Protein AF-A0A3D3S5L3-F1 (afdb_monomer)

Sequen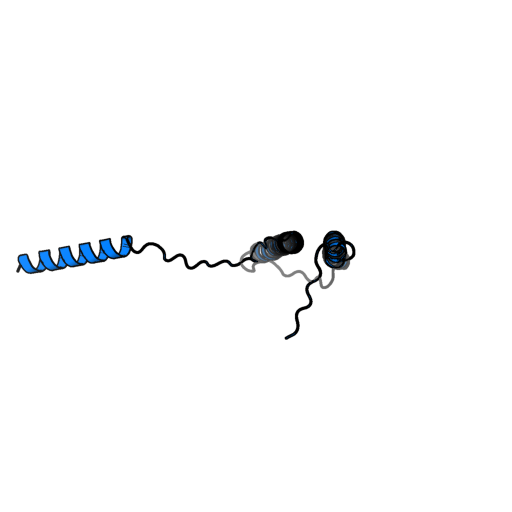ce (130 aa):
MALQKNRLMRGLLALSAGGLCAGTAQAGYEMNLVRGVTDASRTAYDLHMISLWVCVVIGVVVFGAMFYALFAFRKSRGAVAANFHENTTVEVIWTAIPVLILIAMAAPATKALLTLEDTSNSELTIKVTG

Solvent-accessible surface area (backbone atoms only — not comparable to full-atom values): 8184 Å² total; per-residue (Å²): 120,70,71,62,55,55,54,52,52,51,51,52,51,54,53,55,54,52,62,73,65,59,68,80,81,75,68,87,77,72,88,64,83,79,83,44,94,48,71,67,39,40,53,52,47,53,53,48,52,54,53,50,50,52,52,50,54,52,46,52,53,53,52,48,54,51,51,49,48,56,71,69,58,31,65,94,74,70,46,74,89,76,96,75,92,79,54,70,68,60,53,51,50,66,53,49,52,60,53,53,54,52,57,63,54,45,56,65,52,52,53,50,51,56,62,69,68,62,68,88,85,67,92,75,89,84,88,86,82,134

Foldseek 3Di:
DVVVVVVVVVVVVVVVVVVVPPPPPPDPPPVADDQDPDPLSVLVRVLVVVVVVVVVVVVCVVVVVVVCCCVPQDVVVVRDDDPDDDDVVVVCVVVVVVVVVVVVSVVSVVVSVVVVPPPPDDPDDDDDDD

Radius of gyration: 29.29 Å; Cα contacts (8 Å, |Δi|>4): 22; chains: 1; bounding box: 85×25×69 Å

Secondary structure (DSSP, 8-state):
-HHHHHHHHHHHHHHHHHHHT----------S----SSHHHHHHHHHHHHHHHHHHHHHHHHHHHHHHHHHHS-GGGTPPPP-----HHHHHHHHHHHHHHHHHHHHHHHHHHHHHH--TT-S-------

Structure (mmCIF, N/CA/C/O backbone):
data_AF-A0A3D3S5L3-F1
#
_entry.id   AF-A0A3D3S5L3-F1
#
loop_
_atom_site.group_PDB
_atom_site.id
_atom_site.type_symbol
_atom_site.label_atom_id
_atom_site.label_alt_id
_atom_site.label_comp_id
_atom_site.label_asym_id
_atom_site.label_entity_id
_atom_site.label_seq_id
_atom_site.pdbx_PDB_ins_code
_atom_site.Cartn_x
_atom_site.Cartn_y
_atom_site.Cartn_z
_atom_site.occupancy
_atom_site.B_iso_or_equiv
_atom_site.auth_seq_id
_atom_site.auth_comp_id
_atom_site.auth_asym_id
_atom_site.auth_atom_id
_atom_site.pdbx_PDB_model_num
ATOM 1 N N . MET A 1 1 ? -58.295 7.823 -37.708 1.00 61.47 1 MET A N 1
ATOM 2 C CA . MET A 1 1 ? -57.509 7.968 -36.456 1.00 61.47 1 MET A CA 1
ATOM 3 C C . MET A 1 1 ? -56.551 6.793 -36.175 1.00 61.47 1 MET A C 1
ATOM 5 O O . MET A 1 1 ? -55.460 7.034 -35.678 1.00 61.47 1 MET A O 1
ATOM 9 N N . ALA A 1 2 ? -56.878 5.540 -36.535 1.00 58.53 2 ALA A N 1
ATOM 10 C CA . ALA A 1 2 ? -56.032 4.361 -36.259 1.00 58.53 2 ALA A CA 1
ATOM 1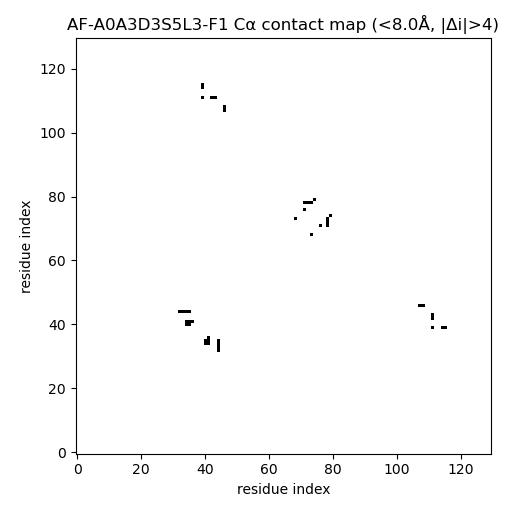1 C C . ALA A 1 2 ? -54.676 4.310 -37.010 1.00 58.53 2 ALA A C 1
ATOM 13 O O . ALA A 1 2 ? -53.688 3.811 -36.474 1.00 58.53 2 ALA A O 1
ATOM 14 N N . LEU A 1 3 ? -54.593 4.878 -38.221 1.00 60.19 3 LEU A N 1
ATOM 15 C CA . LEU A 1 3 ? -53.369 4.870 -39.041 1.00 60.19 3 LEU A CA 1
ATOM 16 C C . LEU A 1 3 ? -52.226 5.725 -38.459 1.00 60.19 3 LEU A C 1
ATOM 18 O O . LEU A 1 3 ? -51.058 5.369 -38.605 1.00 60.19 3 LEU A O 1
ATOM 22 N N . GLN A 1 4 ? -52.539 6.814 -37.748 1.00 64.44 4 GLN A N 1
ATOM 23 C CA . GLN A 1 4 ? -51.530 7.675 -37.115 1.00 64.44 4 GLN A CA 1
ATOM 24 C C . GLN A 1 4 ? -50.886 6.988 -35.897 1.00 64.44 4 GLN A C 1
ATOM 26 O O . GLN A 1 4 ? -49.676 7.084 -35.697 1.00 64.44 4 GLN A O 1
ATOM 31 N N . LYS A 1 5 ? -51.678 6.212 -35.139 1.00 61.97 5 LYS A N 1
ATOM 32 C CA . LYS A 1 5 ? -51.230 5.448 -33.963 1.00 61.97 5 LYS A CA 1
ATOM 33 C C . LYS A 1 5 ? -50.216 4.356 -34.335 1.00 61.97 5 LYS A C 1
ATOM 35 O O . LYS A 1 5 ? -49.216 4.204 -33.645 1.00 61.97 5 LYS A O 1
ATOM 40 N N . ASN A 1 6 ? -50.406 3.670 -35.468 1.00 60.25 6 ASN A N 1
ATOM 41 C CA . ASN A 1 6 ? -49.464 2.650 -35.954 1.00 60.25 6 ASN A CA 1
ATOM 42 C C . ASN A 1 6 ? -48.138 3.229 -36.474 1.00 60.25 6 ASN A C 1
ATOM 44 O O . ASN A 1 6 ? -47.099 2.587 -36.331 1.00 60.25 6 ASN A O 1
ATOM 48 N N . ARG A 1 7 ? -48.144 4.439 -37.055 1.00 67.75 7 ARG A N 1
ATOM 49 C CA . ARG A 1 7 ? -46.906 5.124 -37.473 1.00 67.75 7 ARG A CA 1
ATOM 50 C C . ARG A 1 7 ? -46.095 5.603 -36.268 1.00 67.75 7 ARG A C 1
ATOM 52 O O . ARG A 1 7 ? -44.885 5.410 -36.249 1.00 67.75 7 ARG A O 1
ATOM 59 N N . LEU A 1 8 ? -46.769 6.134 -35.246 1.00 66.94 8 LEU A N 1
ATOM 60 C CA . LEU A 1 8 ? -46.158 6.496 -33.962 1.00 66.94 8 LEU A CA 1
ATOM 61 C C . LEU A 1 8 ? -45.586 5.274 -33.233 1.00 66.94 8 LEU A C 1
ATOM 63 O O . LEU A 1 8 ? -44.445 5.310 -32.794 1.00 66.94 8 LEU A O 1
ATOM 67 N N . MET A 1 9 ? -46.331 4.168 -33.173 1.00 65.69 9 MET A N 1
ATOM 68 C CA . MET A 1 9 ? -45.893 2.947 -32.488 1.00 65.69 9 MET A CA 1
ATOM 69 C C . MET A 1 9 ? -44.705 2.270 -33.187 1.00 65.69 9 MET A C 1
ATOM 71 O O . MET A 1 9 ? -43.799 1.787 -32.517 1.00 65.69 9 MET A O 1
ATOM 75 N N . ARG A 1 10 ? -44.653 2.302 -34.527 1.00 67.19 10 ARG A N 1
ATOM 76 C CA . ARG A 1 10 ? -43.485 1.853 -35.306 1.00 67.19 10 ARG A CA 1
ATOM 77 C C . ARG A 1 10 ? -42.269 2.762 -35.127 1.00 67.19 10 ARG A C 1
ATOM 79 O O . ARG A 1 10 ? -41.158 2.253 -35.044 1.00 67.19 10 ARG A O 1
ATOM 86 N N . GLY A 1 11 ? -42.477 4.077 -35.032 1.00 64.88 11 GLY A N 1
ATOM 87 C CA . GLY A 1 11 ? -41.413 5.039 -34.730 1.00 64.88 11 GLY A CA 1
ATOM 88 C C . GLY A 1 11 ? -40.828 4.843 -33.329 1.00 64.88 11 GLY A C 1
ATOM 89 O O . GLY A 1 11 ? -39.613 4.808 -33.180 1.00 64.88 11 GLY A O 1
ATOM 90 N N . LEU A 1 12 ? -41.683 4.623 -32.323 1.00 63.59 12 LEU A N 1
ATOM 91 C CA . LEU A 1 12 ? -41.264 4.300 -30.954 1.00 63.59 12 LEU A CA 1
ATOM 92 C C . LEU A 1 12 ? -40.529 2.955 -30.870 1.00 63.59 12 LEU A C 1
ATOM 94 O O . LEU A 1 12 ? -39.499 2.879 -30.203 1.00 63.59 12 LEU A O 1
ATOM 98 N N . LEU A 1 13 ? -40.996 1.922 -31.586 1.00 62.78 13 LEU A N 1
ATOM 99 C CA . LEU A 1 13 ? -40.286 0.641 -31.651 1.00 62.78 13 LEU A CA 1
ATOM 100 C C . LEU A 1 13 ? -38.905 0.788 -32.308 1.00 62.78 13 LEU A C 1
ATOM 102 O O . LEU A 1 13 ? -37.927 0.261 -31.785 1.00 62.78 13 LEU A O 1
ATOM 106 N N . ALA A 1 14 ? -38.805 1.536 -33.411 1.00 63.94 14 ALA A N 1
ATOM 107 C CA . ALA A 1 14 ? -37.536 1.776 -34.098 1.00 63.94 14 ALA A CA 1
ATOM 108 C C . ALA A 1 14 ? -36.543 2.579 -33.235 1.00 63.94 14 ALA A C 1
ATOM 110 O O . ALA A 1 14 ? -35.350 2.284 -33.244 1.00 63.94 14 ALA A O 1
ATOM 111 N N . LEU A 1 15 ? -37.032 3.536 -32.437 1.00 62.62 15 LEU A N 1
ATOM 112 C CA . LEU A 1 15 ? -36.206 4.313 -31.509 1.00 62.62 15 LEU A CA 1
ATOM 113 C C . LEU A 1 15 ? -35.706 3.456 -30.331 1.00 62.62 15 LEU A C 1
ATOM 115 O O . LEU A 1 15 ? -34.548 3.566 -29.937 1.00 62.62 15 LEU A O 1
ATOM 119 N N . SER A 1 16 ? -36.549 2.552 -29.816 1.00 61.03 16 SER A N 1
ATOM 120 C CA . SER A 1 16 ? -36.158 1.602 -28.765 1.00 61.03 16 SER A CA 1
ATOM 121 C C . SER A 1 16 ? -35.162 0.542 -29.256 1.00 61.03 16 SER A C 1
ATOM 123 O O . SER A 1 16 ? -34.225 0.208 -28.536 1.00 61.03 16 SER A O 1
ATOM 125 N N . ALA A 1 17 ? -35.298 0.075 -30.503 1.00 60.59 17 ALA A N 1
ATOM 126 C CA . ALA A 1 17 ? -34.361 -0.864 -31.119 1.00 60.59 17 ALA A CA 1
ATOM 127 C C . ALA A 1 17 ? -33.006 -0.205 -31.441 1.00 60.59 17 ALA A C 1
ATOM 129 O O . ALA A 1 17 ? -31.965 -0.821 -31.235 1.00 60.59 17 ALA A O 1
ATOM 130 N N . GLY A 1 18 ? -33.002 1.063 -31.872 1.00 59.88 18 GLY A N 1
ATOM 131 C CA . GLY A 1 18 ? -31.769 1.826 -32.097 1.00 59.88 18 GLY A CA 1
ATOM 132 C C . GLY A 1 18 ? -30.968 2.080 -30.814 1.00 59.88 18 GLY A C 1
ATOM 133 O O . GLY A 1 18 ? -29.743 2.011 -30.839 1.00 59.88 18 GLY A O 1
ATOM 134 N N . GLY A 1 19 ? -31.646 2.301 -29.680 1.00 59.59 19 GLY A N 1
ATOM 135 C CA . GLY A 1 19 ? -30.999 2.482 -28.374 1.00 59.59 19 GLY A CA 1
ATOM 136 C C . GLY A 1 19 ? -30.350 1.211 -27.811 1.00 59.59 19 GLY A C 1
ATOM 137 O O . GLY A 1 19 ? -29.337 1.299 -27.126 1.00 59.59 19 GLY A O 1
ATOM 138 N N . LEU A 1 20 ? -30.884 0.031 -28.144 1.00 57.91 20 LEU A N 1
ATOM 139 C CA . LEU A 1 20 ? -30.311 -1.269 -27.760 1.00 57.91 20 LEU A CA 1
ATOM 140 C C . LEU A 1 20 ? -29.083 -1.659 -28.605 1.00 57.91 20 LEU A C 1
ATOM 142 O O . LEU A 1 20 ? -28.283 -2.482 -28.170 1.00 57.91 20 LEU A O 1
ATOM 146 N N . CYS A 1 21 ? -28.916 -1.059 -29.789 1.00 56.78 21 CYS A N 1
ATOM 147 C CA . CYS A 1 21 ? -27.763 -1.260 -30.674 1.00 56.78 21 CYS A CA 1
ATOM 148 C C . CYS A 1 21 ? -26.693 -0.165 -30.553 1.00 56.78 21 CYS A C 1
ATOM 150 O O . CYS A 1 21 ? -25.713 -0.194 -31.300 1.00 56.78 21 CYS A O 1
ATOM 152 N N . ALA A 1 22 ? -26.846 0.784 -29.623 1.00 60.09 22 ALA A N 1
ATOM 153 C CA . ALA A 1 22 ? -25.752 1.655 -29.222 1.00 60.09 22 ALA A CA 1
ATOM 154 C C . ALA A 1 22 ? -24.718 0.796 -28.481 1.00 60.09 22 ALA A C 1
ATOM 156 O O . ALA A 1 22 ? -24.768 0.644 -27.261 1.00 60.09 22 ALA A O 1
ATOM 157 N N . GLY A 1 23 ? -23.819 0.168 -29.245 1.00 63.66 23 GLY A N 1
ATOM 158 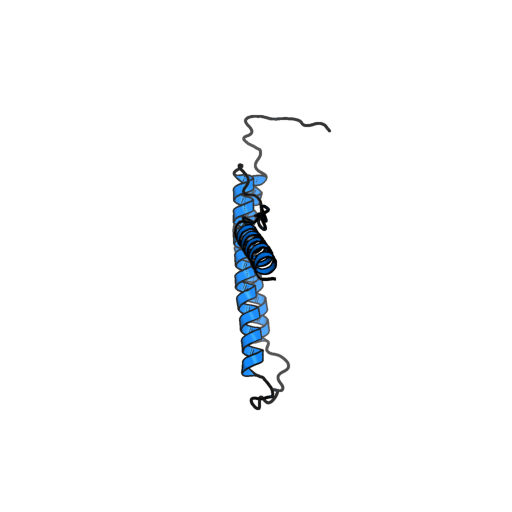C CA . GLY A 1 23 ? -22.657 -0.518 -28.703 1.00 63.66 23 GLY A CA 1
ATOM 159 C C . GLY A 1 23 ? -21.981 0.400 -27.696 1.00 63.66 23 GLY A C 1
ATOM 160 O O . GLY A 1 23 ? -21.845 1.602 -27.939 1.00 63.66 23 GLY A O 1
ATOM 161 N N . THR A 1 24 ? -21.626 -0.147 -26.538 1.00 65.25 24 THR A N 1
ATOM 162 C CA . THR A 1 24 ? -20.898 0.600 -25.523 1.00 65.25 24 THR A CA 1
ATOM 163 C C . THR A 1 24 ? -19.656 1.180 -26.190 1.00 65.25 24 THR A C 1
ATOM 165 O O . THR A 1 24 ? -18.751 0.453 -26.593 1.00 65.25 24 THR A O 1
ATOM 168 N N . ALA A 1 25 ? -19.620 2.501 -26.358 1.00 59.81 25 ALA A N 1
ATOM 169 C CA . ALA A 1 25 ? -18.389 3.193 -26.684 1.00 59.81 25 ALA A CA 1
ATOM 170 C C . ALA A 1 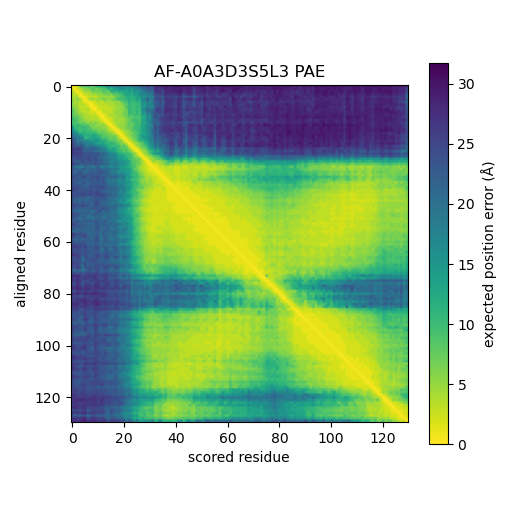25 ? -17.475 3.018 -25.466 1.00 59.81 25 ALA A C 1
ATOM 172 O O . ALA A 1 25 ? -17.513 3.795 -24.515 1.00 59.81 25 ALA A O 1
ATOM 173 N N . GLN A 1 26 ? -16.730 1.914 -25.441 1.00 62.97 26 GLN A N 1
ATOM 174 C CA . GLN A 1 26 ? -15.661 1.675 -24.488 1.00 62.97 26 GLN A CA 1
ATOM 175 C C . GLN A 1 26 ? -14.525 2.605 -24.903 1.00 62.97 26 GLN A C 1
ATOM 177 O O . GLN A 1 26 ? -13.651 2.233 -25.683 1.00 62.97 26 GLN A O 1
ATOM 182 N N . ALA A 1 27 ? -14.560 3.850 -24.428 1.00 60.94 27 ALA A N 1
ATOM 183 C CA . ALA A 1 27 ? -13.321 4.601 -24.330 1.00 60.94 27 ALA A CA 1
ATOM 184 C C . ALA A 1 27 ? -12.344 3.734 -23.520 1.00 60.94 27 ALA A C 1
ATOM 186 O O . ALA A 1 27 ? -12.753 3.094 -22.547 1.00 60.94 27 ALA A O 1
ATOM 187 N N . GLY A 1 28 ? -11.089 3.644 -23.960 1.00 66.75 28 GLY A N 1
ATOM 188 C CA . GLY A 1 28 ? -10.047 2.907 -23.252 1.00 66.75 28 GLY A CA 1
ATOM 189 C C . GLY A 1 28 ? -9.755 3.579 -21.915 1.00 66.75 28 GLY A C 1
ATOM 190 O O . GLY A 1 28 ? -8.805 4.345 -21.805 1.00 66.75 28 GLY A O 1
ATOM 191 N N . TYR A 1 29 ? -10.601 3.339 -20.913 1.00 72.50 29 TYR A N 1
ATOM 192 C CA . TYR A 1 29 ? -10.404 3.768 -19.534 1.00 72.50 29 TYR A CA 1
ATOM 193 C C . TYR A 1 29 ? -9.345 2.868 -18.894 1.00 72.50 29 TYR A C 1
ATOM 195 O O . TYR A 1 29 ? -9.633 2.073 -17.999 1.00 72.50 29 TYR A O 1
ATOM 203 N N . GLU A 1 30 ? -8.112 2.947 -19.391 1.00 80.69 30 GLU A N 1
ATOM 204 C CA . GLU A 1 30 ? -6.973 2.365 -18.695 1.00 80.69 30 GLU A CA 1
ATOM 205 C C . GLU A 1 30 ? -6.733 3.179 -17.421 1.00 80.69 30 GLU A C 1
ATOM 207 O O . GLU A 1 30 ? -6.252 4.308 -17.451 1.00 80.69 30 GLU A O 1
ATOM 212 N N . MET A 1 31 ? -7.130 2.605 -16.286 1.00 84.12 31 MET A N 1
ATOM 213 C CA . MET A 1 31 ? -6.981 3.209 -14.954 1.00 84.12 31 MET A CA 1
ATOM 214 C C . MET A 1 31 ? -5.691 2.758 -14.252 1.00 84.12 31 MET A C 1
ATOM 216 O O . MET A 1 31 ? -5.484 3.054 -13.078 1.00 84.12 31 MET A O 1
ATOM 220 N N . ASN A 1 32 ? -4.857 1.988 -14.951 1.00 90.38 32 ASN A N 1
ATOM 221 C CA . ASN A 1 32 ? -3.619 1.412 -14.445 1.00 90.38 32 ASN A CA 1
ATOM 222 C C . ASN A 1 32 ? -2.421 1.962 -15.235 1.00 90.38 32 ASN A C 1
ATOM 224 O O . ASN A 1 32 ? -2.589 2.567 -16.291 1.00 90.38 32 ASN A O 1
ATOM 228 N N . LEU A 1 33 ? -1.207 1.740 -14.733 1.00 89.25 33 LEU A N 1
ATOM 229 C CA . LEU A 1 33 ? 0.015 2.038 -15.468 1.00 89.25 33 LEU A CA 1
ATOM 230 C C . LEU A 1 33 ? 0.068 1.246 -16.778 1.00 89.25 33 LEU A C 1
ATOM 232 O O . LEU A 1 33 ? -0.288 0.067 -16.828 1.00 89.25 33 LEU A O 1
ATOM 236 N N . VAL A 1 34 ? 0.591 1.880 -17.826 1.00 89.38 34 VAL A N 1
ATOM 237 C CA . VAL A 1 34 ? 0.863 1.200 -19.094 1.00 89.38 34 VAL A CA 1
ATOM 238 C C . VAL A 1 34 ? 1.960 0.163 -18.874 1.00 89.38 34 VAL A C 1
ATOM 240 O O . VAL A 1 34 ? 3.016 0.455 -18.304 1.00 89.38 34 VAL A O 1
ATOM 243 N N . ARG A 1 35 ? 1.736 -1.058 -19.362 1.00 88.38 35 ARG A N 1
ATOM 244 C CA . ARG A 1 35 ? 2.752 -2.108 -19.316 1.00 88.38 35 ARG A CA 1
ATOM 245 C C . ARG A 1 35 ? 3.816 -1.833 -20.374 1.00 88.38 35 ARG A C 1
ATOM 247 O O . ARG A 1 35 ? 3.601 -2.069 -21.560 1.00 88.38 35 ARG A O 1
ATOM 254 N N . GLY A 1 36 ? 4.962 -1.313 -19.943 1.00 87.44 36 GLY A N 1
ATOM 255 C CA . GLY A 1 36 ? 6.053 -0.995 -20.859 1.00 87.44 36 GLY A CA 1
ATOM 256 C C . GLY A 1 36 ? 6.711 -2.235 -21.472 1.00 87.44 36 GLY A C 1
ATOM 257 O O . GLY A 1 36 ? 6.640 -3.351 -20.951 1.00 87.44 36 GLY A O 1
ATOM 258 N N . VAL A 1 37 ? 7.368 -2.019 -22.611 1.00 90.50 37 VAL A N 1
ATOM 259 C CA . VAL A 1 37 ? 7.997 -3.078 -23.418 1.00 90.50 37 VAL A CA 1
ATOM 260 C C . VAL A 1 37 ? 9.426 -3.414 -22.979 1.00 90.50 37 VAL A C 1
ATOM 262 O O . VAL A 1 37 ? 9.955 -4.450 -23.381 1.00 90.50 37 VAL A O 1
ATOM 265 N N . THR A 1 38 ? 10.030 -2.586 -22.122 1.00 90.38 38 THR A N 1
ATOM 266 C CA . THR A 1 38 ? 11.375 -2.784 -21.559 1.00 90.38 38 THR A CA 1
ATOM 267 C C . THR A 1 38 ? 11.321 -3.547 -20.231 1.00 90.38 38 THR A C 1
ATOM 269 O O . THR A 1 38 ? 10.310 -3.515 -19.524 1.00 90.38 38 THR A O 1
ATOM 272 N N . ASP A 1 39 ? 12.415 -4.213 -19.856 1.00 87.38 39 ASP A N 1
ATOM 273 C CA . ASP A 1 39 ? 12.520 -4.910 -18.562 1.00 87.38 39 ASP A CA 1
ATOM 274 C C . ASP A 1 39 ? 12.434 -3.953 -17.368 1.00 87.38 39 ASP A C 1
ATOM 276 O O . ASP A 1 39 ? 11.784 -4.253 -16.363 1.00 87.38 39 ASP A O 1
ATOM 280 N N . ALA A 1 40 ? 13.007 -2.758 -17.522 1.00 87.88 40 ALA A N 1
ATOM 281 C CA . ALA A 1 40 ? 12.885 -1.653 -16.580 1.00 87.88 40 ALA A CA 1
ATOM 282 C C . ALA A 1 40 ? 11.413 -1.296 -16.310 1.00 87.88 40 ALA A C 1
ATOM 284 O O . ALA A 1 40 ? 10.967 -1.255 -15.162 1.00 87.88 40 ALA A O 1
ATOM 285 N N . SER A 1 41 ? 10.629 -1.090 -17.374 1.00 89.75 41 SER A N 1
ATOM 286 C CA . SER A 1 41 ? 9.214 -0.747 -17.243 1.00 89.75 41 SER A CA 1
ATOM 287 C C . SER A 1 41 ? 8.367 -1.902 -16.707 1.00 89.75 41 SER A C 1
ATOM 289 O O . SER A 1 41 ? 7.421 -1.648 -15.965 1.00 89.75 41 SER A O 1
ATOM 291 N N . ARG A 1 42 ? 8.696 -3.161 -17.036 1.00 91.62 42 ARG A N 1
ATOM 292 C CA . ARG A 1 42 ? 8.030 -4.338 -16.449 1.00 91.62 42 ARG A CA 1
ATOM 293 C C . ARG A 1 42 ? 8.261 -4.418 -14.942 1.00 91.62 42 ARG A C 1
ATOM 295 O O . ARG A 1 42 ? 7.299 -4.540 -14.194 1.00 91.62 42 ARG A O 1
ATOM 302 N N . THR A 1 43 ? 9.506 -4.242 -14.502 1.00 91.31 43 THR A N 1
ATOM 303 C 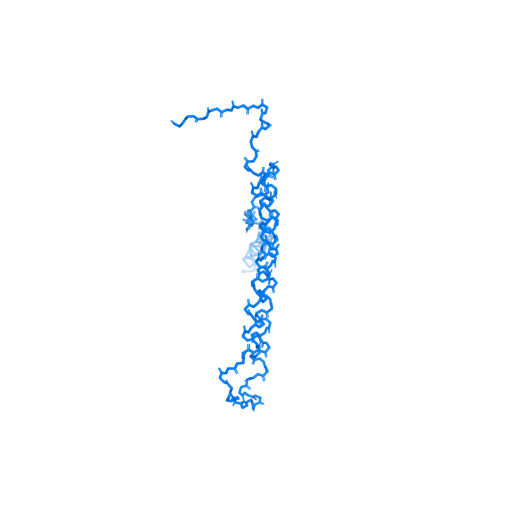CA . THR A 1 43 ? 9.858 -4.223 -13.074 1.00 91.31 43 THR A CA 1
ATOM 304 C C . THR A 1 43 ? 9.114 -3.113 -12.327 1.00 91.31 43 THR A C 1
ATOM 306 O O . THR A 1 43 ? 8.549 -3.350 -11.260 1.00 91.31 43 THR A O 1
ATOM 309 N N . ALA A 1 44 ? 9.052 -1.907 -12.902 1.00 90.75 44 ALA A N 1
ATOM 310 C CA . ALA A 1 44 ? 8.307 -0.793 -12.317 1.00 90.75 44 ALA A CA 1
ATOM 311 C C . ALA A 1 44 ? 6.796 -1.081 -12.220 1.00 90.75 44 ALA A C 1
ATOM 313 O O . ALA A 1 44 ? 6.173 -0.777 -11.201 1.00 90.75 44 ALA A O 1
ATOM 314 N N . TYR A 1 45 ? 6.213 -1.701 -13.251 1.00 93.62 45 TYR A N 1
ATOM 315 C CA . TYR A 1 45 ? 4.810 -2.117 -13.252 1.00 93.62 45 TYR A CA 1
ATOM 316 C C . TYR A 1 45 ? 4.523 -3.157 -12.158 1.00 93.62 45 TYR A C 1
ATOM 318 O O . TYR A 1 45 ? 3.554 -3.015 -11.411 1.00 93.62 45 TYR A O 1
ATOM 326 N N . ASP A 1 46 ? 5.378 -4.169 -12.015 1.00 91.81 46 ASP A N 1
ATOM 327 C CA . ASP A 1 46 ? 5.198 -5.231 -11.022 1.00 91.81 46 ASP A CA 1
ATOM 328 C C . ASP A 1 46 ? 5.322 -4.692 -9.588 1.00 91.81 46 ASP A C 1
ATOM 330 O O . ASP A 1 46 ? 4.498 -5.012 -8.727 1.00 91.81 46 ASP A O 1
ATOM 334 N N . LEU A 1 47 ? 6.287 -3.799 -9.333 1.00 92.56 47 LEU A N 1
ATOM 335 C CA . LEU A 1 47 ? 6.402 -3.097 -8.050 1.00 92.56 47 LEU A CA 1
ATOM 336 C C . LEU A 1 47 ? 5.160 -2.258 -7.740 1.00 92.56 47 LEU A C 1
ATOM 338 O O . LEU A 1 47 ? 4.671 -2.270 -6.606 1.00 92.56 47 LEU A O 1
ATOM 342 N N . HIS A 1 48 ? 4.633 -1.551 -8.741 1.00 93.69 48 HIS A N 1
ATOM 343 C CA . HIS A 1 48 ? 3.400 -0.792 -8.586 1.00 93.69 48 HIS A CA 1
ATOM 344 C C . HIS A 1 48 ? 2.222 -1.707 -8.233 1.00 93.69 48 HIS A C 1
ATOM 346 O O . HIS A 1 48 ? 1.488 -1.406 -7.294 1.00 93.69 48 HIS A O 1
ATOM 352 N N . MET A 1 49 ? 2.075 -2.848 -8.912 1.00 94.81 49 MET A N 1
ATOM 353 C CA . MET A 1 49 ? 1.020 -3.821 -8.613 1.00 94.81 49 MET A CA 1
ATOM 354 C C . MET A 1 49 ? 1.125 -4.385 -7.201 1.00 94.81 49 MET A C 1
ATOM 356 O O . MET A 1 49 ? 0.112 -4.464 -6.507 1.00 94.81 49 MET A O 1
ATOM 360 N N . ILE A 1 50 ? 2.329 -4.722 -6.736 1.00 92.81 50 ILE A N 1
ATOM 361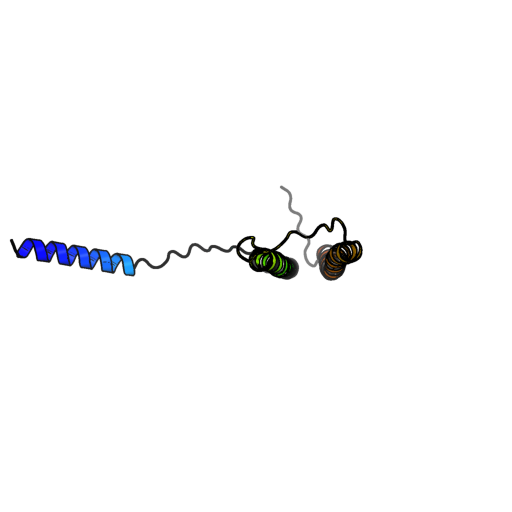 C CA . ILE A 1 50 ? 2.538 -5.181 -5.356 1.00 92.81 50 ILE A CA 1
ATOM 362 C C . ILE A 1 50 ? 2.098 -4.099 -4.364 1.00 92.81 50 ILE A C 1
ATOM 364 O O . ILE A 1 50 ? 1.320 -4.380 -3.454 1.00 92.81 50 ILE A O 1
ATOM 368 N N . SER A 1 51 ? 2.549 -2.858 -4.560 1.00 92.56 51 SER A N 1
ATOM 369 C CA . SER A 1 51 ? 2.193 -1.733 -3.688 1.00 92.56 51 SER A CA 1
ATOM 370 C C . SER A 1 51 ? 0.685 -1.466 -3.673 1.00 92.56 51 SER A C 1
ATOM 372 O O . SER A 1 51 ? 0.084 -1.313 -2.610 1.00 92.56 51 SER A O 1
ATOM 374 N N . LEU A 1 52 ? 0.044 -1.505 -4.843 1.00 94.88 52 LEU A N 1
ATOM 375 C CA . LEU A 1 52 ? -1.399 -1.339 -4.975 1.00 94.88 52 LEU A CA 1
ATOM 376 C C . LEU A 1 52 ? -2.160 -2.412 -4.185 1.00 94.88 52 LEU A C 1
ATOM 378 O O . LEU A 1 52 ? -3.076 -2.083 -3.432 1.00 94.88 52 LEU A O 1
ATOM 382 N N . TRP A 1 53 ? -1.761 -3.681 -4.302 1.00 95.19 53 TRP A N 1
ATOM 383 C CA . TRP A 1 53 ? -2.389 -4.772 -3.557 1.00 95.19 53 TRP A CA 1
ATOM 384 C C . TRP A 1 53 ? -2.185 -4.650 -2.048 1.00 95.19 53 TRP A C 1
ATOM 386 O O . TRP A 1 53 ? -3.128 -4.892 -1.295 1.00 95.19 53 TRP A O 1
ATOM 396 N N . VAL A 1 54 ? -1.006 -4.215 -1.595 1.00 93.81 54 VAL A N 1
ATOM 397 C CA . VAL A 1 54 ? -0.763 -3.922 -0.173 1.00 93.81 54 VAL A CA 1
ATOM 398 C C . VAL A 1 54 ? -1.725 -2.839 0.323 1.00 93.81 54 VAL A C 1
ATOM 400 O O . VAL A 1 54 ? -2.390 -3.032 1.343 1.00 93.81 54 VAL A O 1
ATOM 403 N N . CYS A 1 55 ? -1.882 -1.744 -0.425 1.00 94.38 55 CYS A N 1
ATOM 404 C CA . CYS A 1 55 ? -2.829 -0.678 -0.094 1.00 94.38 55 CYS A CA 1
ATOM 405 C C . CYS A 1 55 ? -4.281 -1.175 -0.040 1.00 94.38 55 CYS A C 1
ATOM 407 O O . CYS A 1 55 ? -5.011 -0.832 0.891 1.00 94.38 55 CYS A O 1
ATOM 409 N N . VAL A 1 56 ? -4.704 -2.007 -0.997 1.00 96.38 56 VAL A N 1
ATOM 410 C CA . VAL A 1 56 ? -6.058 -2.586 -1.024 1.00 96.38 56 VAL A CA 1
ATOM 411 C C . VAL A 1 56 ? -6.301 -3.473 0.194 1.00 96.38 56 VAL A C 1
ATOM 413 O O . VAL A 1 56 ? -7.331 -3.329 0.850 1.00 96.38 56 VAL A O 1
ATOM 416 N N . VAL A 1 57 ? -5.359 -4.355 0.537 1.00 96.00 57 VAL A N 1
ATOM 417 C CA . VAL A 1 57 ? -5.486 -5.253 1.696 1.00 96.00 57 VAL A CA 1
ATOM 418 C C . VAL A 1 57 ? -5.593 -4.456 2.995 1.00 96.00 57 VAL A C 1
ATOM 420 O O . VAL A 1 57 ? -6.504 -4.702 3.785 1.00 96.00 57 VAL A O 1
ATOM 423 N N . ILE A 1 58 ? -4.721 -3.464 3.199 1.00 95.19 58 ILE A N 1
ATOM 424 C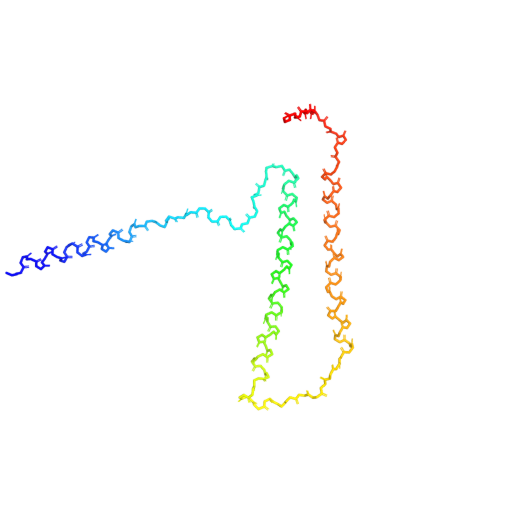 CA . ILE A 1 58 ? -4.777 -2.591 4.382 1.00 95.19 58 ILE A CA 1
ATOM 425 C C . ILE A 1 58 ? -6.105 -1.828 4.416 1.00 95.19 58 ILE A C 1
ATOM 427 O O . ILE A 1 58 ? -6.759 -1.782 5.458 1.00 95.19 58 ILE A O 1
ATOM 431 N N . GLY A 1 59 ? -6.541 -1.287 3.276 1.00 95.56 59 GLY A N 1
ATOM 432 C CA . GLY A 1 59 ? -7.828 -0.614 3.146 1.00 95.56 59 GLY A CA 1
ATOM 433 C C . GLY A 1 59 ? -8.983 -1.512 3.585 1.00 95.56 59 GLY A C 1
ATOM 434 O O . GLY A 1 59 ? -9.769 -1.119 4.442 1.00 95.56 59 GLY A O 1
ATOM 435 N N . VAL A 1 60 ? -9.057 -2.742 3.074 1.00 97.25 60 VAL A N 1
ATOM 436 C CA . VAL A 1 60 ? 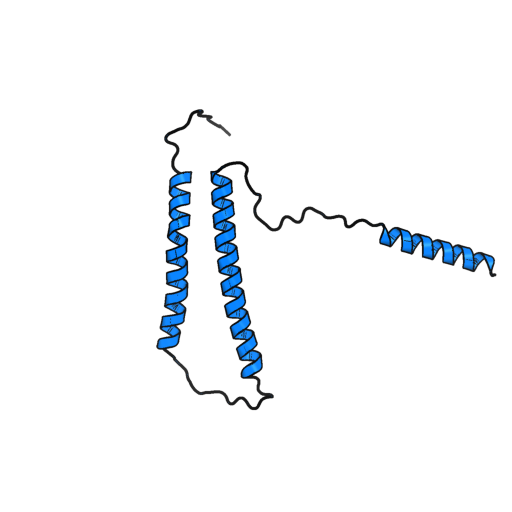-10.096 -3.714 3.452 1.00 97.25 60 VAL A CA 1
ATOM 437 C C . VAL A 1 60 ? -10.075 -4.011 4.952 1.00 97.25 60 VAL A C 1
ATOM 439 O O . VAL A 1 60 ? -11.137 -4.052 5.569 1.00 97.25 60 VAL A O 1
ATOM 442 N N . VAL A 1 61 ? -8.896 -4.171 5.560 1.00 95.38 61 VAL A N 1
ATOM 443 C CA . VAL A 1 61 ? -8.767 -4.400 7.009 1.00 95.38 61 VAL A CA 1
ATOM 444 C C . VAL A 1 61 ? -9.292 -3.206 7.810 1.00 95.38 61 VAL A C 1
ATOM 446 O O . VAL A 1 61 ? -10.092 -3.391 8.728 1.00 95.38 61 VAL A O 1
ATOM 449 N N . VAL A 1 62 ? -8.900 -1.981 7.446 1.00 95.38 62 VAL A N 1
ATOM 450 C CA . VAL A 1 62 ? -9.338 -0.749 8.125 1.00 95.38 62 VAL A CA 1
ATOM 451 C C . VAL A 1 62 ? -10.841 -0.537 7.962 1.00 95.38 62 VAL A C 1
ATOM 453 O O . VAL A 1 62 ? -11.549 -0.342 8.952 1.00 95.38 62 VAL A O 1
ATOM 456 N N . PHE A 1 63 ? -11.353 -0.625 6.733 1.00 95.56 63 PHE A N 1
ATOM 457 C CA . PHE A 1 63 ? -12.783 -0.498 6.464 1.00 95.56 63 PHE A CA 1
ATOM 458 C C . PHE A 1 63 ? -13.574 -1.594 7.178 1.00 95.56 63 PHE A C 1
ATOM 460 O O . PHE A 1 63 ? -14.602 -1.301 7.782 1.00 95.56 63 PHE A O 1
ATOM 467 N N . GLY A 1 64 ? -13.083 -2.834 7.187 1.00 95.81 64 GLY A N 1
ATOM 468 C CA . GLY A 1 64 ? -13.694 -3.947 7.910 1.00 95.81 64 GLY A CA 1
ATOM 469 C C . GLY A 1 64 ? -13.784 -3.693 9.416 1.00 95.81 64 GLY A C 1
ATOM 470 O O . GLY A 1 64 ? -14.863 -3.832 9.993 1.00 95.81 64 GLY A O 1
ATOM 471 N N . ALA A 1 65 ? -12.689 -3.256 10.046 1.00 93.75 65 ALA A N 1
ATOM 472 C CA . ALA A 1 65 ? -12.667 -2.896 11.464 1.00 93.75 65 ALA A CA 1
ATOM 473 C C . ALA A 1 65 ? -13.624 -1.734 11.777 1.00 93.75 65 ALA A C 1
ATOM 475 O O . ALA A 1 65 ? -14.346 -1.774 12.775 1.00 93.75 65 ALA A O 1
ATOM 476 N N . MET A 1 66 ? -13.691 -0.733 10.896 1.00 92.94 66 MET A N 1
ATOM 477 C CA . MET A 1 66 ? -14.615 0.393 11.027 1.00 92.94 66 MET A CA 1
ATOM 478 C C . MET A 1 66 ? -16.078 -0.055 10.920 1.00 92.94 66 MET A C 1
ATOM 480 O O . MET A 1 66 ? -16.884 0.285 11.785 1.00 92.94 66 MET A O 1
ATOM 484 N N . PHE A 1 67 ? -16.433 -0.851 9.906 1.00 95.00 67 PHE A N 1
ATOM 485 C CA . PHE A 1 67 ? -17.784 -1.397 9.769 1.00 95.00 67 PHE A CA 1
ATOM 486 C C . PHE A 1 67 ? -18.158 -2.238 10.987 1.00 95.00 67 PHE A C 1
ATOM 488 O O . PHE A 1 67 ? -19.230 -2.042 11.558 1.00 95.00 67 PHE A O 1
ATOM 495 N N . TYR A 1 68 ? -17.262 -3.119 11.435 1.00 92.88 68 TYR A N 1
ATOM 496 C CA . TYR A 1 68 ? -17.471 -3.909 12.643 1.00 92.88 68 TYR A CA 1
ATOM 497 C C . TYR A 1 68 ? -17.760 -3.021 13.859 1.00 92.88 68 TYR A C 1
ATOM 499 O O . TYR A 1 68 ? -18.754 -3.243 14.551 1.00 92.88 68 TYR A O 1
ATOM 507 N N . ALA A 1 69 ? -16.953 -1.980 14.085 1.00 90.31 69 ALA A N 1
ATOM 508 C CA . ALA A 1 69 ? -17.150 -1.057 15.197 1.00 90.31 69 ALA A CA 1
ATOM 509 C C . ALA A 1 69 ? -18.515 -0.351 15.124 1.00 90.31 69 ALA A C 1
ATOM 511 O O . ALA A 1 69 ? -19.228 -0.277 16.127 1.00 90.31 69 ALA A O 1
ATOM 512 N N . LEU A 1 70 ? -18.925 0.093 13.932 1.00 89.62 70 LEU A N 1
ATOM 513 C CA . LEU A 1 70 ? -20.229 0.723 13.708 1.00 89.62 70 LEU A CA 1
ATOM 514 C C . LEU A 1 70 ? -21.395 -0.230 14.005 1.00 89.62 70 LEU A C 1
ATOM 516 O O . LEU A 1 70 ? -22.375 0.169 14.637 1.00 89.62 70 LEU A O 1
ATOM 520 N N . PHE A 1 71 ? -21.310 -1.491 13.576 1.00 88.25 71 PHE A N 1
ATOM 521 C CA . PHE A 1 71 ? -22.372 -2.471 13.815 1.00 88.25 71 PHE A CA 1
ATOM 522 C C . PHE A 1 71 ? -22.428 -2.941 15.276 1.00 88.25 71 PHE A C 1
ATOM 524 O O . PHE A 1 71 ? -23.526 -3.117 15.823 1.00 88.25 71 PHE A O 1
ATOM 531 N N . ALA A 1 72 ? -21.268 -3.143 15.905 1.00 86.19 72 ALA A N 1
ATOM 532 C CA . ALA A 1 72 ? -21.148 -3.680 17.255 1.00 86.19 72 ALA A CA 1
ATOM 533 C C . ALA A 1 72 ? -21.471 -2.638 18.339 1.00 86.19 72 ALA A C 1
ATOM 535 O O . ALA A 1 72 ? -22.238 -2.942 19.252 1.00 86.19 72 ALA A O 1
ATOM 536 N N . PHE A 1 73 ? -20.961 -1.407 18.216 1.00 86.25 73 PHE A N 1
ATOM 537 C CA . PHE A 1 73 ? -21.051 -0.374 19.259 1.00 86.25 73 PHE A CA 1
ATOM 538 C C . PHE A 1 73 ? -22.143 0.678 19.012 1.00 86.25 73 PHE A C 1
ATOM 540 O O . PHE A 1 73 ? -22.121 1.760 19.600 1.00 86.25 73 PHE A O 1
ATOM 547 N N . ARG A 1 74 ? -23.140 0.393 18.163 1.00 86.00 74 ARG A N 1
ATOM 548 C CA . ARG A 1 74 ? -24.240 1.345 17.941 1.00 86.00 74 ARG A CA 1
ATOM 549 C C . ARG A 1 74 ? -25.120 1.525 19.178 1.00 86.00 74 ARG A C 1
ATOM 551 O O . ARG A 1 74 ? -25.553 0.561 19.814 1.00 86.00 74 ARG A O 1
ATOM 558 N N . LYS A 1 75 ? -25.516 2.777 19.423 1.00 78.12 75 LYS A N 1
ATOM 559 C CA . LYS A 1 75 ? -26.409 3.188 20.521 1.00 78.12 75 LYS A CA 1
ATOM 560 C C . LYS A 1 75 ? -27.727 2.406 20.562 1.00 78.12 75 LYS A C 1
ATOM 562 O O . LYS A 1 75 ? -28.207 2.068 21.638 1.00 78.12 75 LYS A O 1
ATOM 567 N N . SER A 1 76 ? -28.290 2.055 19.401 1.00 77.12 76 SER A N 1
ATOM 568 C CA . SER A 1 76 ? -29.554 1.304 19.315 1.00 77.12 76 SER A CA 1
ATOM 569 C C . SER A 1 76 ? -29.469 -0.133 19.851 1.00 77.12 76 SER A C 1
ATOM 571 O O . SER A 1 76 ? -30.497 -0.784 19.987 1.00 77.12 76 SER A O 1
ATOM 573 N N . ARG A 1 77 ? -28.264 -0.649 20.125 1.00 78.31 77 ARG A N 1
ATOM 574 C CA . ARG A 1 77 ? -28.041 -1.959 20.755 1.00 78.31 77 ARG A CA 1
ATOM 575 C C . ARG A 1 77 ? -27.740 -1.875 22.254 1.00 78.31 77 ARG A C 1
ATOM 577 O O . ARG A 1 77 ? -27.396 -2.891 22.846 1.00 78.31 77 ARG A O 1
ATOM 584 N N . GLY A 1 78 ? -27.862 -0.693 22.860 1.00 75.31 78 GLY A N 1
ATOM 585 C CA . GLY A 1 78 ? -27.553 -0.498 24.278 1.00 75.31 78 GLY A CA 1
ATOM 586 C C . GLY A 1 78 ? -26.054 -0.509 24.584 1.00 75.31 78 GLY A C 1
ATOM 587 O O . GLY A 1 78 ? -25.672 -0.807 25.710 1.00 75.31 78 GLY A O 1
ATOM 588 N N . ALA A 1 79 ? -25.199 -0.206 23.599 1.00 78.12 79 ALA A N 1
ATOM 589 C CA . ALA A 1 79 ? -23.764 -0.075 23.825 1.00 78.12 79 ALA A CA 1
ATOM 590 C C . ALA A 1 79 ? -23.484 1.087 24.797 1.00 78.12 79 ALA A C 1
ATOM 592 O O . ALA A 1 79 ? -23.842 2.235 24.520 1.00 78.12 79 ALA A O 1
ATOM 593 N N . VAL A 1 80 ? -22.856 0.778 25.934 1.00 78.75 80 VAL A N 1
ATOM 594 C CA . VAL A 1 80 ? -22.387 1.757 26.923 1.00 78.75 80 VAL A CA 1
ATOM 595 C C . VAL A 1 80 ? -20.936 2.101 26.599 1.00 78.75 80 VAL A C 1
ATOM 597 O O . VAL A 1 80 ? -20.119 1.202 26.402 1.00 78.75 80 VAL A O 1
ATOM 600 N N . ALA A 1 81 ? -20.620 3.395 26.512 1.00 78.75 81 ALA A N 1
ATOM 601 C CA . ALA A 1 81 ? -19.265 3.857 26.231 1.00 78.75 81 ALA A CA 1
ATOM 602 C C . ALA A 1 81 ? -18.315 3.439 27.363 1.00 78.75 81 ALA A C 1
ATOM 604 O O . ALA A 1 81 ? -18.581 3.698 28.537 1.00 78.75 81 ALA A O 1
ATOM 605 N N . ALA A 1 82 ? -17.216 2.784 27.003 1.00 80.25 82 ALA A N 1
ATOM 606 C CA . ALA A 1 82 ? -16.172 2.427 27.949 1.00 80.25 82 ALA A CA 1
ATOM 607 C C . ALA A 1 82 ? -15.242 3.628 28.203 1.00 80.25 82 ALA A C 1
ATOM 609 O O . ALA A 1 82 ? -14.931 4.371 27.275 1.00 80.25 82 ALA A O 1
ATOM 610 N N . ASN A 1 83 ? -14.777 3.801 29.444 1.00 77.94 83 ASN A N 1
ATOM 611 C CA . ASN A 1 83 ? -13.853 4.873 29.841 1.00 77.94 83 ASN A CA 1
ATOM 612 C C . ASN A 1 83 ? -12.401 4.371 29.835 1.00 77.94 83 ASN A C 1
ATOM 614 O O . ASN A 1 83 ? -11.775 4.248 30.884 1.00 77.94 83 ASN A O 1
ATOM 618 N N . PHE A 1 84 ? -11.883 4.035 28.654 1.00 78.62 84 PHE A N 1
ATOM 619 C CA . PHE A 1 84 ? -10.470 3.710 28.460 1.00 78.62 84 PHE A CA 1
ATOM 620 C C . PHE A 1 84 ? -9.852 4.759 27.537 1.00 78.62 84 PHE A C 1
ATOM 622 O O . PHE A 1 84 ? -10.411 5.049 26.480 1.00 78.62 84 PHE A O 1
ATOM 629 N N . HIS A 1 85 ? -8.725 5.335 27.950 1.00 75.81 85 HIS A N 1
ATOM 630 C CA . HIS A 1 85 ? -8.074 6.437 27.234 1.00 75.81 85 HIS A CA 1
ATOM 631 C C . HIS A 1 85 ? -6.762 6.039 26.561 1.00 75.81 85 HIS A C 1
ATOM 633 O O . HIS A 1 85 ? -6.334 6.724 25.639 1.00 75.81 85 HIS A O 1
ATOM 639 N N . GLU A 1 86 ? -6.164 4.922 26.962 1.00 84.94 86 GLU A N 1
ATOM 640 C CA . GLU A 1 86 ? -4.891 4.459 26.422 1.00 84.94 86 GLU A CA 1
ATOM 641 C C . GLU A 1 86 ? -4.824 2.935 26.444 1.00 84.94 86 GLU A C 1
ATOM 643 O O . GLU A 1 86 ? -5.390 2.269 27.318 1.00 84.94 86 GLU A O 1
ATOM 648 N N . ASN A 1 87 ? -4.145 2.380 25.446 1.00 90.88 87 ASN A N 1
ATOM 649 C CA . ASN A 1 87 ? -3.791 0.972 25.430 1.00 90.88 87 ASN A CA 1
ATOM 650 C C . ASN A 1 87 ? -2.432 0.833 24.755 1.00 90.88 87 ASN A C 1
ATOM 652 O O . ASN A 1 87 ? -2.338 0.582 23.552 1.00 90.88 87 ASN A O 1
ATOM 656 N N . THR A 1 88 ? -1.379 0.951 25.563 1.00 92.06 88 THR A N 1
ATOM 657 C CA . THR A 1 88 ? 0.012 0.901 25.104 1.00 92.06 88 THR A CA 1
ATOM 658 C C . THR A 1 88 ? 0.312 -0.367 24.302 1.00 92.06 88 THR A C 1
ATOM 660 O O . THR A 1 88 ? 1.077 -0.331 23.345 1.00 92.06 88 THR A O 1
ATOM 663 N N . THR A 1 89 ? -0.310 -1.503 24.637 1.00 92.88 89 THR A N 1
ATOM 664 C CA . THR A 1 89 ? -0.117 -2.749 23.884 1.00 92.88 89 THR A CA 1
ATOM 665 C C . THR A 1 89 ? -0.657 -2.634 22.460 1.00 92.88 89 THR A C 1
ATOM 667 O O . THR A 1 89 ? 0.026 -3.017 21.512 1.00 92.88 89 THR A O 1
ATOM 670 N N . VAL A 1 90 ? -1.861 -2.087 22.289 1.00 92.19 90 VAL A N 1
ATOM 671 C CA . VAL A 1 90 ? -2.472 -1.912 20.963 1.00 92.19 90 VAL A CA 1
ATOM 672 C C . VAL A 1 90 ? -1.730 -0.828 20.173 1.00 92.19 90 VAL A C 1
ATOM 674 O O . VAL A 1 90 ? -1.487 -1.010 18.980 1.00 92.19 90 VAL A O 1
ATOM 677 N N . GLU A 1 91 ? -1.276 0.226 20.853 1.00 93.19 91 GLU A N 1
ATOM 678 C CA . GLU A 1 91 ? -0.438 1.284 20.280 1.00 93.19 91 GLU A CA 1
ATOM 679 C C . GLU A 1 91 ? 0.870 0.755 19.685 1.00 93.19 91 GLU A C 1
ATOM 681 O O . GLU A 1 91 ? 1.231 1.068 18.547 1.00 93.19 91 GLU A O 1
ATOM 686 N N . VAL A 1 92 ? 1.575 -0.102 20.423 1.00 95.56 92 VAL A N 1
ATOM 687 C CA . VAL A 1 92 ? 2.820 -0.717 19.948 1.00 95.56 92 VAL A CA 1
ATOM 688 C C . VAL A 1 92 ? 2.553 -1.663 18.775 1.00 95.56 92 VAL A C 1
ATOM 690 O O . VAL A 1 92 ? 3.294 -1.658 17.794 1.00 95.56 92 VAL A O 1
ATOM 693 N N . ILE A 1 93 ? 1.476 -2.449 18.825 1.00 95.12 93 ILE A N 1
ATOM 694 C CA . ILE A 1 93 ? 1.140 -3.390 17.749 1.00 95.12 93 ILE A CA 1
ATOM 695 C C . ILE A 1 93 ? 0.815 -2.644 16.449 1.00 95.12 93 ILE A C 1
ATOM 697 O O . ILE A 1 93 ? 1.361 -2.983 15.396 1.00 95.12 93 ILE A O 1
ATOM 701 N N . TRP A 1 94 ? -0.038 -1.614 16.498 1.00 93.06 94 TRP A N 1
ATOM 702 C CA . TRP A 1 94 ? -0.436 -0.900 15.283 1.00 93.06 94 TRP A 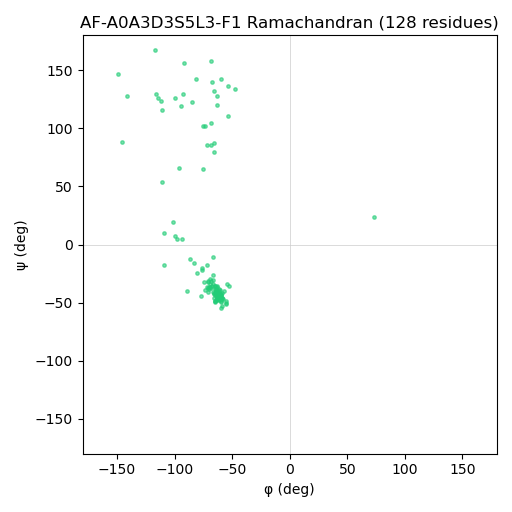CA 1
ATOM 703 C C . TRP A 1 94 ? 0.669 -0.026 14.703 1.00 93.06 94 TRP A C 1
ATOM 705 O O . TRP A 1 94 ? 0.540 0.398 13.563 1.00 93.06 94 TRP A O 1
ATOM 715 N N . THR A 1 95 ? 1.717 0.306 15.461 1.00 94.81 95 THR A N 1
ATOM 716 C CA . THR A 1 95 ? 2.869 1.065 14.949 1.00 94.81 95 THR A CA 1
ATOM 717 C C . THR A 1 95 ? 3.932 0.128 14.389 1.00 94.81 95 THR A C 1
ATOM 719 O O . THR A 1 95 ? 4.475 0.386 13.315 1.00 94.81 95 THR A O 1
ATOM 722 N N . ALA A 1 96 ? 4.180 -1.002 15.053 1.00 96.00 96 ALA A N 1
ATOM 723 C CA . ALA A 1 96 ? 5.143 -1.997 14.600 1.00 96.00 96 ALA A CA 1
ATOM 724 C C . ALA A 1 96 ? 4.723 -2.661 13.279 1.00 96.00 96 ALA A C 1
ATOM 726 O O . ALA A 1 96 ? 5.556 -2.826 12.389 1.00 96.00 96 ALA A O 1
ATOM 727 N N . ILE A 1 97 ? 3.441 -3.013 13.118 1.00 94.75 97 ILE A N 1
ATOM 728 C CA . ILE A 1 97 ? 2.955 -3.699 11.910 1.00 94.75 97 ILE A CA 1
ATOM 729 C C . ILE A 1 97 ? 3.208 -2.868 10.632 1.00 94.75 97 ILE A C 1
ATOM 731 O O . ILE A 1 97 ? 3.852 -3.394 9.722 1.00 94.75 97 ILE A O 1
ATOM 735 N N . PRO A 1 98 ? 2.794 -1.585 10.532 1.00 91.44 98 PRO A N 1
ATOM 736 C CA . PRO A 1 98 ? 3.097 -0.746 9.373 1.00 91.44 98 PRO A CA 1
ATOM 737 C C . PRO A 1 98 ? 4.594 -0.605 9.094 1.00 91.44 98 PRO A C 1
ATOM 739 O O . PRO A 1 98 ? 5.002 -0.670 7.937 1.00 91.44 98 PRO A O 1
ATOM 742 N N . VAL A 1 99 ? 5.426 -0.468 10.131 1.00 95.31 99 VAL A N 1
ATOM 743 C CA . VAL A 1 99 ? 6.886 -0.368 9.968 1.00 95.31 99 VAL A CA 1
ATOM 744 C C . VAL A 1 99 ? 7.461 -1.642 9.344 1.00 95.31 99 VAL A C 1
ATOM 746 O O . VAL A 1 99 ? 8.241 -1.565 8.396 1.00 95.31 99 VAL A O 1
ATOM 749 N N . LEU A 1 100 ? 7.046 -2.819 9.818 1.00 95.25 100 LEU A N 1
ATOM 750 C CA . LEU A 1 100 ? 7.503 -4.100 9.274 1.00 95.25 100 LEU A CA 1
ATOM 751 C C . LEU A 1 100 ? 7.075 -4.302 7.814 1.00 95.25 100 LEU A C 1
ATOM 753 O O . LEU A 1 100 ? 7.866 -4.804 7.014 1.00 95.25 100 LEU A O 1
ATOM 757 N N . ILE A 1 101 ? 5.861 -3.875 7.449 1.00 92.81 101 ILE A N 1
ATOM 758 C CA . ILE A 1 101 ? 5.369 -3.931 6.062 1.00 92.81 101 ILE A CA 1
ATOM 759 C C . ILE A 1 101 ? 6.263 -3.089 5.139 1.00 92.81 101 ILE A C 1
ATOM 761 O O . ILE A 1 101 ? 6.672 -3.564 4.078 1.00 92.81 101 ILE A O 1
ATOM 765 N N . LEU A 1 102 ? 6.625 -1.871 5.555 1.00 92.44 102 LEU A N 1
ATOM 766 C CA . LEU A 1 102 ? 7.503 -0.996 4.771 1.00 92.44 102 LEU A CA 1
ATOM 767 C C . LEU A 1 102 ? 8.906 -1.590 4.594 1.00 92.44 102 LEU A C 1
ATOM 769 O O . LEU A 1 102 ? 9.445 -1.562 3.488 1.00 92.44 102 LEU A O 1
ATOM 773 N N . ILE A 1 103 ? 9.481 -2.176 5.649 1.00 93.94 103 ILE A N 1
ATOM 774 C CA . ILE A 1 103 ? 10.797 -2.832 5.579 1.00 93.94 103 ILE A CA 1
ATOM 775 C C . ILE A 1 103 ? 10.772 -3.996 4.581 1.00 93.94 103 ILE A C 1
ATOM 777 O O . ILE A 1 103 ? 11.683 -4.129 3.764 1.00 93.94 103 ILE A O 1
ATOM 781 N N . ALA A 1 104 ? 9.719 -4.817 4.602 1.00 91.62 104 ALA A N 1
ATOM 782 C CA . ALA A 1 104 ? 9.581 -5.937 3.675 1.00 91.62 104 ALA A CA 1
ATOM 783 C C . ALA A 1 104 ? 9.515 -5.473 2.207 1.00 91.62 104 ALA A C 1
ATOM 785 O O . ALA A 1 104 ? 10.113 -6.098 1.330 1.00 91.62 104 ALA A O 1
ATOM 786 N N . MET A 1 105 ? 8.835 -4.355 1.938 1.00 91.56 105 MET A N 1
ATOM 787 C CA . MET A 1 105 ? 8.720 -3.780 0.593 1.00 91.56 105 MET A CA 1
ATOM 788 C C . MET A 1 105 ? 9.978 -3.043 0.122 1.00 91.56 105 MET A C 1
ATOM 790 O O . MET A 1 105 ? 10.191 -2.910 -1.084 1.00 91.56 105 MET A O 1
ATOM 794 N N . ALA A 1 106 ? 10.837 -2.598 1.040 1.00 92.12 106 ALA A N 1
ATOM 795 C CA . ALA A 1 106 ? 12.084 -1.932 0.684 1.00 92.12 106 ALA A CA 1
ATOM 796 C C . ALA A 1 106 ? 13.030 -2.861 -0.097 1.00 92.12 106 ALA A C 1
ATOM 798 O O . ALA A 1 106 ? 13.686 -2.422 -1.035 1.00 92.12 106 ALA A O 1
ATOM 799 N N . ALA A 1 107 ? 13.068 -4.159 0.227 1.00 92.19 107 ALA A N 1
ATOM 800 C CA . ALA A 1 107 ? 13.963 -5.113 -0.431 1.00 92.19 107 ALA A CA 1
ATOM 801 C C . ALA A 1 107 ? 13.754 -5.231 -1.962 1.00 92.19 107 ALA A C 1
ATOM 803 O O . ALA A 1 107 ? 14.728 -5.046 -2.700 1.00 92.19 107 ALA A O 1
ATOM 804 N N . PRO A 1 108 ? 12.543 -5.520 -2.486 1.00 88.50 108 PRO A N 1
ATOM 805 C CA . PRO A 1 108 ? 12.320 -5.576 -3.932 1.00 88.50 108 PRO A CA 1
ATOM 806 C C . PRO A 1 108 ? 12.477 -4.206 -4.606 1.00 88.50 108 PRO A C 1
ATOM 808 O O . PRO A 1 108 ? 12.997 -4.143 -5.719 1.00 88.50 108 PRO A O 1
ATOM 811 N N . ALA A 1 109 ? 12.103 -3.114 -3.929 1.00 90.38 109 ALA A N 1
ATOM 812 C CA . ALA A 1 109 ? 12.274 -1.761 -4.454 1.00 90.38 109 ALA A CA 1
ATOM 813 C C . ALA A 1 109 ? 13.757 -1.411 -4.660 1.00 90.38 109 ALA A C 1
ATOM 815 O O . ALA A 1 109 ? 14.142 -0.966 -5.739 1.00 90.38 109 ALA A O 1
ATOM 816 N N . THR A 1 110 ? 14.611 -1.689 -3.671 1.00 91.81 110 THR A N 1
ATOM 817 C CA . THR A 1 110 ? 16.056 -1.440 -3.772 1.00 91.81 110 THR A CA 1
ATOM 818 C C . THR A 1 110 ? 16.702 -2.285 -4.864 1.00 91.81 110 THR A C 1
ATOM 820 O O . THR A 1 110 ? 17.521 -1.774 -5.622 1.00 91.81 110 THR A O 1
ATOM 823 N N . LYS A 1 111 ? 16.322 -3.565 -5.001 1.00 89.56 111 LYS A N 1
ATOM 824 C CA . LYS A 1 111 ? 16.837 -4.409 -6.092 1.00 89.56 111 LYS A CA 1
ATOM 825 C C . LYS A 1 111 ? 16.500 -3.836 -7.466 1.00 89.56 111 LYS A C 1
ATOM 827 O O . LYS A 1 111 ? 17.374 -3.797 -8.322 1.00 89.56 111 LYS A O 1
ATOM 832 N N . ALA A 1 112 ? 15.269 -3.366 -7.656 1.00 89.38 112 ALA A N 1
ATOM 833 C CA . ALA A 1 112 ? 14.868 -2.738 -8.908 1.00 89.38 112 ALA A CA 1
ATOM 834 C C . ALA A 1 112 ? 15.675 -1.469 -9.202 1.00 89.38 112 ALA A C 1
ATOM 836 O O . ALA A 1 112 ? 16.126 -1.302 -10.329 1.00 89.38 112 ALA A O 1
ATOM 837 N N . LEU A 1 113 ? 15.904 -0.610 -8.202 1.00 89.88 113 LEU A N 1
ATOM 838 C CA . LEU A 1 113 ? 16.719 0.599 -8.372 1.00 89.88 113 LEU A CA 1
ATOM 839 C C . LEU A 1 113 ? 18.144 0.270 -8.824 1.00 89.88 113 LEU A C 1
ATOM 841 O O . LEU A 1 113 ? 18.615 0.849 -9.797 1.00 89.88 113 LEU A O 1
ATOM 845 N N . LEU A 1 114 ? 18.785 -0.718 -8.195 1.00 90.06 114 LEU A N 1
ATOM 846 C CA . LEU A 1 114 ? 20.133 -1.143 -8.581 1.00 90.06 114 LEU A CA 1
ATOM 847 C C . LEU A 1 114 ? 20.192 -1.645 -10.030 1.00 90.06 114 LEU A C 1
ATOM 849 O O . LEU A 1 114 ? 21.149 -1.358 -10.739 1.00 90.06 114 LEU A O 1
ATOM 853 N N . THR A 1 115 ? 19.170 -2.370 -10.489 1.00 86.81 115 THR A N 1
ATOM 854 C CA . THR A 1 115 ? 19.092 -2.836 -11.884 1.00 86.81 115 THR A CA 1
ATOM 855 C C . THR A 1 115 ? 18.826 -1.698 -12.871 1.00 86.81 115 THR A C 1
ATOM 857 O O . THR A 1 115 ? 19.280 -1.765 -14.007 1.00 86.81 115 THR A O 1
ATOM 860 N N . LEU A 1 116 ? 18.095 -0.659 -12.464 1.00 86.12 116 LEU A N 1
ATOM 861 C CA . LEU A 1 116 ? 17.802 0.499 -13.314 1.00 86.12 116 LEU A CA 1
ATOM 862 C C . LEU A 1 116 ? 19.006 1.433 -13.481 1.00 86.12 116 LEU A C 1
ATOM 864 O O . LEU A 1 116 ? 19.144 2.061 -14.527 1.00 86.12 116 LEU A O 1
ATOM 868 N N . GLU A 1 117 ? 19.852 1.542 -12.457 1.00 86.62 117 GLU A N 1
ATOM 869 C CA . GLU A 1 117 ? 21.043 2.400 -12.475 1.00 86.62 117 GLU A CA 1
ATOM 870 C C . GLU A 1 117 ? 22.259 1.740 -13.149 1.00 86.62 117 GLU A C 1
ATOM 872 O O . GLU A 1 117 ? 23.202 2.437 -13.535 1.00 86.62 117 GLU A O 1
ATOM 877 N N . ASP A 1 118 ? 22.249 0.416 -13.338 1.00 84.56 118 ASP A N 1
ATOM 878 C CA . ASP A 1 118 ? 23.342 -0.292 -14.004 1.00 84.56 118 ASP A CA 1
ATOM 879 C C . ASP A 1 118 ? 23.347 -0.035 -15.522 1.00 84.56 118 ASP A C 1
ATOM 881 O O . ASP A 1 118 ? 22.590 -0.617 -16.297 1.00 84.56 118 ASP A O 1
ATOM 885 N N . THR A 1 119 ? 24.247 0.849 -15.951 1.00 80.94 119 THR A N 1
ATOM 886 C CA . THR A 1 119 ? 24.457 1.233 -17.359 1.00 80.94 119 THR A CA 1
ATOM 887 C C . THR A 1 119 ? 25.779 0.713 -17.930 1.00 80.94 119 THR A C 1
ATOM 889 O O . THR A 1 119 ? 26.184 1.092 -19.032 1.00 80.94 119 THR A O 1
ATOM 892 N N . SER A 1 120 ? 26.465 -0.166 -17.194 1.00 80.44 120 SER A N 1
ATOM 893 C CA . SER A 1 120 ? 27.837 -0.590 -17.495 1.00 80.44 120 SER A CA 1
ATOM 894 C C . SER A 1 120 ? 27.978 -1.407 -18.789 1.00 80.44 120 SER A C 1
ATOM 896 O O . SER A 1 120 ? 29.029 -1.363 -19.424 1.00 80.44 120 SER A O 1
ATOM 898 N N . ASN A 1 121 ? 26.920 -2.102 -19.218 1.00 79.00 121 ASN A N 1
ATOM 899 C CA . ASN A 1 121 ? 26.919 -3.012 -20.371 1.00 79.00 121 ASN A CA 1
ATOM 900 C C . ASN A 1 121 ? 26.083 -2.472 -21.547 1.00 79.00 121 ASN A C 1
ATOM 902 O O . ASN A 1 121 ? 25.159 -3.132 -22.020 1.00 79.00 121 ASN A O 1
ATOM 906 N N . SER A 1 122 ? 26.361 -1.249 -22.005 1.00 81.50 122 SER A N 1
ATOM 907 C CA . SER A 1 122 ? 25.639 -0.646 -23.136 1.00 81.50 122 SER A CA 1
ATOM 908 C C . SER A 1 122 ? 26.228 -1.063 -24.492 1.00 81.50 122 SER A C 1
ATOM 910 O O . SER A 1 122 ? 27.397 -0.822 -24.777 1.00 81.50 122 SER A O 1
ATOM 912 N N . GLU A 1 123 ? 25.402 -1.659 -25.360 1.00 86.75 123 GLU A N 1
ATOM 913 C CA . GLU A 1 123 ? 25.786 -1.989 -26.747 1.00 86.75 123 GLU A CA 1
ATOM 914 C C . GLU A 1 123 ? 25.701 -0.776 -27.691 1.00 86.75 123 GLU A C 1
ATOM 916 O O . GLU A 1 123 ? 26.382 -0.726 -28.716 1.00 86.75 123 GLU A O 1
ATOM 921 N N . LEU A 1 124 ? 24.864 0.212 -27.353 1.00 88.56 124 LEU A N 1
ATOM 922 C CA . LEU A 1 124 ? 24.626 1.407 -28.159 1.00 88.56 124 LEU A CA 1
ATOM 923 C C . LEU A 1 124 ? 24.487 2.647 -27.271 1.00 88.56 124 LEU A C 1
ATOM 925 O O . LEU A 1 124 ? 23.631 2.697 -26.389 1.00 88.56 124 LEU A O 1
ATOM 929 N N . THR A 1 125 ? 25.270 3.683 -27.579 1.00 88.88 125 THR A N 1
ATOM 930 C CA . THR A 1 125 ? 25.225 4.977 -26.884 1.00 88.88 125 THR A CA 1
ATOM 931 C C . THR A 1 125 ? 24.669 6.051 -27.812 1.00 88.88 125 THR A C 1
ATOM 933 O O . THR A 1 125 ? 25.289 6.393 -28.819 1.00 88.88 125 THR A O 1
ATOM 936 N N . ILE A 1 126 ? 23.509 6.612 -27.460 1.00 90.25 126 ILE A N 1
ATOM 937 C CA . ILE A 1 126 ? 22.863 7.704 -28.198 1.00 90.25 126 ILE A CA 1
ATOM 938 C C . ILE A 1 126 ? 22.909 8.970 -27.346 1.00 90.25 126 ILE A C 1
ATOM 940 O O . ILE A 1 126 ? 22.397 8.996 -26.229 1.00 90.25 126 ILE A O 1
ATOM 944 N N . LYS A 1 127 ? 23.486 10.045 -27.890 1.00 91.62 127 LYS A N 1
ATOM 945 C CA . LYS A 1 127 ? 23.423 11.377 -27.282 1.00 91.62 127 LYS A CA 1
ATOM 946 C C . LYS A 1 127 ? 22.258 12.157 -27.883 1.00 91.62 127 LYS A C 1
ATOM 948 O O . LYS A 1 127 ? 22.253 12.430 -29.079 1.00 91.62 127 LYS A O 1
ATOM 953 N N . VAL A 1 128 ? 21.309 12.556 -27.043 1.00 92.25 128 VAL A N 1
ATOM 954 C CA . VAL A 1 128 ? 20.195 13.432 -27.424 1.00 92.25 128 VAL A CA 1
ATOM 955 C C . VAL A 1 128 ? 20.524 14.856 -26.975 1.00 92.25 128 VAL A C 1
ATOM 957 O O . VAL A 1 128 ? 20.845 15.070 -25.808 1.00 92.25 128 VAL A O 1
ATOM 960 N N . THR A 1 129 ? 20.467 15.820 -27.897 1.00 89.38 129 THR A N 1
ATOM 961 C CA . THR A 1 129 ? 20.589 17.257 -27.595 1.00 89.38 129 THR A CA 1
ATOM 962 C C . THR A 1 129 ? 19.250 17.907 -27.924 1.00 89.38 129 THR A C 1
ATOM 964 O O . THR A 1 129 ? 18.743 17.691 -29.026 1.00 89.38 129 THR A O 1
ATOM 967 N N . GLY A 1 130 ? 18.669 18.618 -26.956 1.00 83.31 130 GLY A N 1
ATOM 968 C CA . GLY A 1 130 ? 17.441 19.400 -27.132 1.00 83.31 130 GLY A CA 1
ATOM 969 C C . GLY A 1 130 ? 17.694 20.757 -27.766 1.00 83.31 130 GLY A C 1
ATOM 970 O O . GLY A 1 130 ? 18.833 21.260 -27.628 1.00 83.31 130 GLY A O 1
#

Nearest PDB structures (foldseek):
  7jrp-assembly1_b  TM=9.027E-01  e=4.455E-03  Vigna radiata var. radiata
  7wyi-assembly1_5  TM=3.290E-01  e=6.277E+00  Chlamydomonas reinhardtii

pLDDT: mean 83.47, std 12.24, range [56.78, 97.25]

Mean predicted aligned error: 12.57 Å